Protein AF-M0CTK6-F1 (afdb_monomer)

Mean predicted aligned error: 14.73 Å

Sequence (135 aa):
MTGGPDPDPDATAEQHADAEQSPVAGEFDDPSEHIPQYILDGLDRQDVRSLEAIIQYSRERIEELQAEINEEELADDDEEVVDVDVEASPGWTRVVKKVPCGKDCGGCPHGPYVYMVKRTGDGLTWDYRGRADER

Secondary structure (DSSP, 8-state):
----PPPP--------------------S-GGGGS-HHHHHHHTT--HHHHHHHHHHHHHHHHHHHSPPPGGGT--TT-EEEEEEEEEETTEEEEEEE-PPPTT-SS-----EEEEEEEETTEEEEEEEEETT--

Foldseek 3Di:
DDDDDDPDPPPDDDPPPPPDPDPDDDDDVDVVVVDPPVVVVVLVPDDPVVVVVVVVVVVVVVCVQPDDDDPVQVDDPQKAWDDWAPVPDPQWIKTFIFDDDPPDDPDDPRARWIWIWGDDPPGIDTHTDGGPPPD

Structure (mmCIF, N/CA/C/O backbone):
data_AF-M0CTK6-F1
#
_entry.id   AF-M0CTK6-F1
#
loop_
_atom_site.group_PDB
_atom_site.id
_atom_site.type_symbol
_atom_site.label_atom_id
_atom_site.label_alt_id
_atom_site.label_comp_id
_atom_site.label_asym_id
_atom_site.label_entity_id
_atom_site.label_seq_id
_atom_site.pdbx_PDB_ins_code
_atom_site.Cartn_x
_atom_site.Cartn_y
_atom_site.Cartn_z
_atom_site.occupancy
_atom_site.B_iso_or_equiv
_atom_site.auth_seq_id
_atom_site.auth_comp_id
_atom_site.auth_asym_id
_atom_site.auth_atom_id
_atom_site.pdbx_PDB_model_num
ATOM 1 N N . MET A 1 1 ? 24.742 51.111 64.187 1.00 45.12 1 MET A N 1
ATOM 2 C CA . MET A 1 1 ? 24.956 51.280 62.737 1.00 45.12 1 MET A CA 1
ATOM 3 C C . MET A 1 1 ? 24.916 49.896 62.121 1.00 45.12 1 MET A C 1
ATOM 5 O O . MET A 1 1 ? 25.906 49.183 62.147 1.00 45.12 1 MET A O 1
ATOM 9 N N . THR A 1 2 ? 23.718 49.473 61.741 1.00 48.66 2 THR A N 1
ATOM 10 C CA . THR A 1 2 ? 23.403 48.183 61.123 1.00 48.66 2 THR A CA 1
ATOM 11 C C . THR A 1 2 ? 23.458 48.369 59.612 1.00 48.66 2 THR A C 1
ATOM 13 O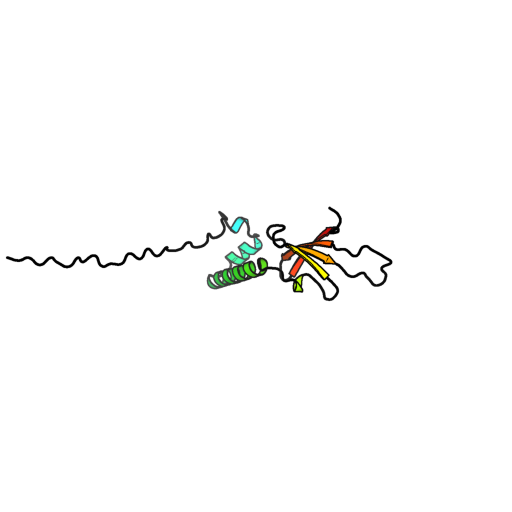 O . THR A 1 2 ? 22.761 49.234 59.089 1.00 48.66 2 THR A O 1
ATOM 16 N N . GLY A 1 3 ? 24.313 47.614 58.930 1.00 47.75 3 GLY A N 1
ATOM 17 C CA . GLY A 1 3 ? 24.500 47.733 57.488 1.00 47.75 3 GLY A CA 1
ATOM 18 C C . GLY A 1 3 ? 25.398 46.624 56.962 1.00 47.75 3 GLY A C 1
ATOM 19 O O . GLY A 1 3 ? 26.590 46.832 56.770 1.00 47.75 3 GLY A O 1
ATOM 20 N N . GLY A 1 4 ? 24.815 45.447 56.766 1.00 50.22 4 GLY A N 1
ATOM 21 C CA . GLY A 1 4 ? 25.292 44.456 55.809 1.00 50.22 4 GLY A CA 1
ATOM 22 C C . GLY A 1 4 ? 24.117 44.178 54.872 1.00 50.22 4 GLY A C 1
ATOM 23 O O . GLY A 1 4 ? 23.025 43.958 55.394 1.00 50.22 4 GLY A O 1
ATOM 24 N N . PRO A 1 5 ? 24.275 44.294 53.544 1.00 64.25 5 PRO A N 1
ATOM 25 C CA . PRO A 1 5 ? 23.183 44.032 52.615 1.00 64.25 5 PRO A CA 1
ATOM 26 C C . PRO A 1 5 ? 22.776 42.555 52.683 1.00 64.25 5 PRO A C 1
ATOM 28 O O . PRO A 1 5 ? 23.638 41.674 52.691 1.00 64.25 5 PRO A O 1
ATOM 31 N N . ASP A 1 6 ? 21.466 42.319 52.763 1.00 55.41 6 ASP A N 1
ATOM 32 C CA . ASP A 1 6 ? 20.858 40.996 52.643 1.00 55.41 6 ASP A CA 1
ATOM 33 C C . ASP A 1 6 ? 21.276 40.337 51.316 1.00 55.41 6 ASP A C 1
ATOM 35 O O . ASP A 1 6 ? 21.318 41.019 50.286 1.00 55.41 6 ASP A O 1
ATOM 39 N N . PRO A 1 7 ? 21.602 39.032 51.310 1.00 55.28 7 PRO A N 1
ATOM 40 C CA . PRO A 1 7 ? 21.817 38.306 50.071 1.00 55.28 7 PRO A CA 1
ATOM 41 C C . PRO A 1 7 ? 20.493 38.197 49.313 1.00 55.28 7 PRO A C 1
ATOM 43 O O . PRO A 1 7 ? 19.476 37.765 49.857 1.00 55.28 7 PRO A O 1
ATOM 46 N N . ASP A 1 8 ? 20.549 38.609 48.053 1.00 55.53 8 ASP A N 1
ATOM 47 C CA . ASP A 1 8 ? 19.466 38.556 47.081 1.00 55.53 8 ASP A CA 1
ATOM 48 C C . ASP A 1 8 ? 18.880 37.128 47.004 1.00 55.53 8 ASP A C 1
ATOM 50 O O . ASP A 1 8 ? 19.631 36.186 46.723 1.00 55.53 8 ASP A O 1
ATOM 54 N N . PRO A 1 9 ? 17.582 36.915 47.301 1.00 49.50 9 PRO A N 1
ATOM 55 C CA . PRO A 1 9 ? 16.965 35.592 47.246 1.00 49.50 9 PRO A CA 1
ATOM 56 C C . PRO A 1 9 ? 16.610 35.144 45.819 1.00 49.50 9 PRO A C 1
ATOM 58 O O . PRO A 1 9 ? 16.021 34.075 45.658 1.00 49.50 9 PRO A O 1
ATOM 61 N N . ASP A 1 10 ? 16.978 35.905 44.787 1.00 48.00 10 ASP A N 1
ATOM 62 C CA . ASP A 1 10 ? 16.644 35.607 43.391 1.00 48.00 10 ASP A CA 1
ATOM 63 C C . ASP A 1 10 ? 17.626 34.613 42.732 1.00 48.00 10 ASP A C 1
ATOM 65 O O . ASP A 1 10 ? 18.261 34.854 41.704 1.00 48.00 10 ASP A O 1
ATOM 69 N N . ALA A 1 11 ? 17.783 33.456 43.379 1.00 53.38 11 ALA A N 1
ATOM 70 C CA . ALA A 1 11 ? 18.448 32.275 42.840 1.00 53.38 11 ALA A CA 1
ATOM 71 C C . ALA A 1 11 ? 17.416 31.167 42.589 1.00 53.38 11 ALA A C 1
ATOM 73 O O . ALA A 1 11 ? 17.443 30.109 43.217 1.00 53.38 11 ALA A O 1
ATOM 74 N N . THR A 1 12 ? 16.512 31.407 41.644 1.00 45.50 12 THR A N 1
ATOM 75 C CA . THR A 1 12 ? 15.677 30.375 41.012 1.00 45.50 12 THR A CA 1
ATOM 76 C C . THR A 1 12 ? 15.620 30.688 39.521 1.00 45.50 12 THR A C 1
ATOM 78 O O . THR A 1 12 ? 14.945 31.607 39.095 1.00 45.50 12 THR A O 1
ATOM 81 N N . ALA A 1 13 ? 16.504 30.101 38.718 1.00 49.81 13 ALA A N 1
ATOM 82 C CA . ALA A 1 13 ? 16.177 28.890 37.967 1.00 49.81 13 ALA A CA 1
ATOM 83 C C . ALA A 1 13 ? 14.981 29.079 37.017 1.00 49.81 13 ALA A C 1
ATOM 85 O O . ALA A 1 13 ? 13.960 28.422 37.170 1.00 49.81 13 ALA A O 1
ATOM 86 N N . GLU A 1 14 ? 15.146 29.906 35.986 1.00 42.00 14 GLU A N 1
ATOM 87 C CA . GLU A 1 14 ? 14.292 29.850 34.797 1.00 42.00 14 GLU A CA 1
ATOM 88 C C . GLU A 1 14 ? 15.119 29.284 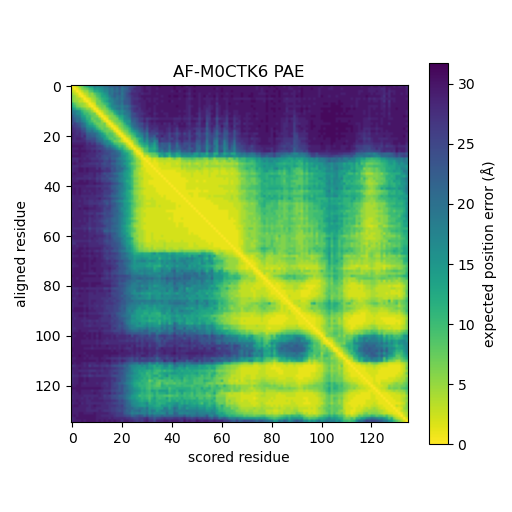33.644 1.00 42.00 14 GLU A C 1
ATOM 90 O O . GLU A 1 14 ? 15.647 29.971 32.771 1.00 42.00 14 GLU A O 1
ATOM 95 N N . GLN A 1 15 ? 15.295 27.964 33.705 1.00 47.22 15 GLN A N 1
ATOM 96 C CA . GLN A 1 15 ? 15.594 27.173 32.524 1.00 47.22 15 GLN A CA 1
ATOM 97 C C . GLN A 1 15 ? 14.375 27.316 31.614 1.00 47.22 15 GLN A C 1
ATOM 99 O O . GLN A 1 15 ? 13.340 26.701 31.863 1.00 47.22 15 GLN A O 1
ATOM 104 N N . HIS A 1 16 ? 14.489 28.143 30.577 1.00 41.69 16 HIS A N 1
ATOM 105 C CA . HIS A 1 16 ? 13.605 28.069 29.422 1.00 41.69 16 HIS A CA 1
ATOM 106 C C . HIS A 1 16 ? 13.885 26.734 28.726 1.00 41.69 16 HIS A C 1
ATOM 108 O O . HIS A 1 16 ? 14.665 26.645 27.781 1.00 41.69 16 HIS A O 1
ATOM 114 N N . ALA A 1 17 ? 13.308 25.666 29.275 1.00 44.06 17 ALA A N 1
ATOM 115 C CA . ALA A 1 17 ? 13.077 24.448 28.537 1.00 44.06 17 ALA A CA 1
ATOM 116 C C . ALA A 1 17 ? 12.061 24.816 27.456 1.00 44.06 17 ALA A C 1
ATOM 118 O O . ALA A 1 17 ? 10.908 25.122 27.758 1.00 44.06 17 ALA A O 1
ATOM 119 N N . ASP A 1 18 ? 12.541 24.856 26.216 1.00 44.00 18 ASP A N 1
ATOM 120 C CA . ASP A 1 18 ? 11.744 24.853 24.996 1.00 44.00 18 ASP A CA 1
ATOM 121 C C . ASP A 1 18 ? 10.887 23.576 25.035 1.00 44.00 18 ASP A C 1
ATOM 123 O O . ASP A 1 18 ? 11.293 22.489 24.618 1.00 44.00 18 ASP A O 1
ATOM 127 N N . ALA A 1 19 ? 9.752 23.682 25.722 1.00 45.97 19 ALA A N 1
ATOM 128 C CA . ALA A 1 19 ? 8.795 22.615 25.883 1.00 45.97 19 ALA A CA 1
ATOM 129 C C . ALA A 1 19 ? 8.077 22.434 24.547 1.00 45.97 19 ALA A C 1
ATOM 131 O O . ALA A 1 19 ? 7.292 23.275 24.118 1.00 45.97 19 ALA A O 1
ATOM 132 N N . GLU A 1 20 ? 8.376 21.295 23.934 1.00 45.72 20 GLU A N 1
ATOM 133 C CA . GLU A 1 20 ? 7.456 20.534 23.100 1.00 45.72 20 GLU A CA 1
ATOM 134 C C . GLU A 1 20 ? 6.979 21.241 21.828 1.00 45.72 20 GLU A C 1
ATOM 136 O O . GLU A 1 20 ? 5.813 21.597 21.668 1.00 45.72 20 GLU A O 1
ATOM 141 N N . GLN A 1 21 ? 7.847 21.264 20.816 1.00 46.06 21 GLN A N 1
ATOM 142 C CA . GLN A 1 21 ? 7.359 21.074 19.449 1.00 46.06 21 GLN A CA 1
ATOM 143 C C . GLN A 1 21 ? 6.950 19.603 19.297 1.00 46.06 21 GLN A C 1
ATOM 145 O O . GLN A 1 21 ? 7.678 18.778 18.750 1.00 46.06 21 GLN A O 1
ATOM 150 N N . SER A 1 22 ? 5.791 19.271 19.869 1.00 51.16 22 SER A N 1
ATOM 151 C CA . SER A 1 22 ? 5.100 18.014 19.600 1.00 51.16 22 SER A CA 1
ATOM 152 C C . SER A 1 22 ? 4.695 18.021 18.121 1.00 51.16 22 SER A C 1
ATOM 154 O O . SER A 1 22 ? 4.094 19.005 17.676 1.00 51.16 22 SER A O 1
ATOM 156 N N . PRO A 1 23 ? 5.060 17.008 17.318 1.00 44.53 23 PRO A N 1
ATOM 157 C CA . PRO A 1 23 ? 4.758 17.027 15.897 1.00 44.53 23 PRO A CA 1
ATOM 158 C C . PRO A 1 23 ? 3.239 16.974 15.698 1.00 44.53 23 PRO A C 1
ATOM 160 O O . PRO A 1 23 ? 2.556 16.112 16.250 1.00 44.53 23 PRO A O 1
ATOM 163 N N . VAL A 1 24 ? 2.737 17.935 14.918 1.00 48.38 24 VAL A N 1
ATOM 164 C CA . VAL A 1 24 ? 1.348 18.059 14.458 1.00 48.38 24 VAL A CA 1
ATOM 165 C C . VAL A 1 24 ? 0.830 16.691 14.012 1.00 48.38 24 VAL A C 1
ATOM 167 O O . VAL A 1 24 ? 1.297 16.125 13.023 1.00 48.38 24 VAL A O 1
ATOM 170 N N . ALA A 1 25 ? -0.134 16.152 14.760 1.00 54.59 25 ALA A N 1
ATOM 171 C CA . ALA A 1 25 ? -0.978 15.072 14.278 1.00 54.59 25 ALA A CA 1
ATOM 172 C C . ALA A 1 25 ? -1.677 15.575 13.009 1.00 54.59 25 ALA A C 1
ATOM 174 O O . ALA A 1 25 ? -2.289 16.641 13.038 1.00 54.59 25 ALA A O 1
ATOM 175 N N . GLY A 1 26 ? -1.517 14.841 11.905 1.00 50.31 26 GLY A N 1
ATOM 176 C CA . GLY A 1 26 ? -2.020 15.217 10.586 1.00 50.31 26 GLY A CA 1
ATOM 177 C C . GLY A 1 26 ? -3.460 15.728 10.631 1.00 50.31 26 GLY A C 1
ATOM 178 O O . GLY A 1 26 ? -4.343 15.084 11.194 1.00 50.31 26 GLY A O 1
ATOM 179 N N . GLU A 1 27 ? -3.649 16.909 10.055 1.00 53.22 27 GLU A N 1
ATOM 180 C CA . GLU A 1 27 ? -4.896 17.665 9.998 1.00 53.22 27 GLU A CA 1
ATOM 181 C C . GLU A 1 27 ? -5.954 16.915 9.172 1.00 53.22 27 GLU A C 1
ATOM 183 O O . GLU A 1 27 ? -6.034 17.056 7.954 1.00 53.22 27 GLU A O 1
ATOM 188 N N . PHE A 1 28 ? -6.780 16.117 9.842 1.00 54.06 28 PHE A N 1
ATOM 189 C CA . PHE A 1 28 ? -8.120 15.780 9.374 1.00 54.06 28 PHE A CA 1
ATOM 190 C C . PHE A 1 28 ? -9.101 16.343 10.404 1.00 54.06 28 PHE A C 1
ATOM 192 O O . PHE A 1 28 ? -9.019 15.975 11.577 1.00 54.06 28 PHE A O 1
ATOM 199 N N . ASP A 1 29 ? -9.997 17.246 9.988 1.00 73.62 29 ASP A N 1
ATOM 200 C CA . ASP A 1 29 ? -11.012 17.838 10.877 1.00 73.62 29 ASP A CA 1
ATOM 201 C C . ASP A 1 29 ? -11.917 16.753 11.501 1.00 73.62 29 ASP A C 1
ATOM 203 O O . ASP A 1 29 ? -12.311 16.870 12.663 1.00 73.62 29 ASP A O 1
ATOM 207 N N . ASP A 1 30 ? -12.176 15.665 10.761 1.00 85.75 30 ASP A N 1
ATOM 208 C CA . ASP A 1 30 ? -12.804 14.434 11.247 1.00 85.75 30 ASP A CA 1
ATOM 209 C C . ASP A 1 30 ? -12.145 13.192 10.599 1.00 85.75 30 ASP A C 1
ATOM 211 O O . ASP A 1 30 ? -12.319 12.938 9.403 1.00 85.75 30 ASP A O 1
ATOM 215 N N . PRO A 1 31 ? -11.390 12.370 11.354 1.00 84.81 31 PRO A N 1
ATOM 216 C CA . PRO A 1 31 ? -10.736 11.184 10.802 1.00 84.81 31 PRO A CA 1
ATOM 217 C C . PRO A 1 31 ? -11.727 10.126 10.291 1.00 84.81 31 PRO A C 1
ATOM 219 O O . PRO A 1 31 ? -11.353 9.292 9.462 1.00 84.81 31 PRO A O 1
ATOM 222 N N . SER A 1 32 ? -12.981 10.137 10.757 1.00 88.38 32 SER A N 1
ATOM 223 C CA . SER A 1 32 ? -13.982 9.147 10.356 1.00 88.38 32 SER A CA 1
ATOM 224 C C . SER A 1 32 ? -14.393 9.276 8.886 1.00 88.38 32 SER A C 1
ATOM 226 O O . SER A 1 32 ? -14.674 8.263 8.247 1.00 88.38 32 SER A O 1
ATOM 228 N N . GLU A 1 33 ? -14.315 10.474 8.298 1.00 92.12 33 GLU A N 1
ATOM 229 C CA . GLU A 1 33 ? -14.637 10.709 6.881 1.00 92.12 33 GLU A CA 1
ATOM 230 C C . GLU A 1 33 ? -13.677 9.988 5.919 1.00 92.12 33 GLU A C 1
ATOM 232 O O . GLU A 1 33 ? -14.019 9.712 4.766 1.00 92.12 33 GLU A O 1
ATOM 237 N N . HIS A 1 34 ? -12.480 9.642 6.396 1.00 89.06 34 HIS A N 1
ATOM 238 C CA . HIS A 1 34 ? -11.432 8.990 5.611 1.00 89.06 34 HIS A CA 1
ATOM 239 C C . HIS A 1 34 ? -11.306 7.488 5.885 1.00 89.06 34 HIS A C 1
ATOM 241 O O . HIS A 1 34 ? -10.518 6.805 5.225 1.00 89.06 34 HIS A O 1
ATOM 247 N N . ILE A 1 35 ? -12.082 6.953 6.830 1.00 92.31 35 ILE A N 1
ATOM 248 C CA . ILE A 1 35 ? -12.055 5.539 7.196 1.00 92.31 35 ILE A CA 1
ATOM 249 C C . ILE A 1 35 ? -13.307 4.854 6.625 1.00 92.31 35 ILE A C 1
ATOM 251 O O . ILE A 1 35 ? -14.428 5.269 6.912 1.00 92.31 35 ILE A O 1
ATOM 255 N N . PRO A 1 36 ? -13.168 3.770 5.835 1.00 95.38 36 PRO A N 1
ATOM 256 C CA . PRO A 1 36 ? -14.321 3.024 5.344 1.00 95.38 36 PRO A CA 1
ATOM 257 C C . PRO A 1 36 ? -15.240 2.553 6.479 1.00 95.38 36 PRO A C 1
ATOM 259 O O . PRO A 1 36 ? -14.764 2.026 7.484 1.00 95.38 36 PRO A O 1
ATOM 262 N N . GLN A 1 37 ? -16.559 2.643 6.277 1.00 94.31 37 GLN A N 1
ATOM 263 C CA . GLN A 1 37 ? -17.550 2.360 7.328 1.00 94.31 37 GLN A CA 1
ATOM 264 C C . GLN A 1 37 ? -17.357 1.000 8.019 1.00 94.31 37 GLN A C 1
ATOM 266 O O . GLN A 1 37 ? -17.486 0.897 9.231 1.00 94.31 37 GLN A O 1
ATOM 271 N N . TYR A 1 38 ? -17.000 -0.051 7.274 1.00 96.62 38 TYR A N 1
ATOM 272 C CA . TYR A 1 38 ? -16.805 -1.385 7.852 1.00 96.62 38 TYR A CA 1
ATOM 273 C C . TYR A 1 38 ? -15.616 -1.463 8.831 1.00 96.62 38 TYR A C 1
ATOM 275 O O . TYR A 1 38 ? -15.596 -2.342 9.691 1.00 96.62 38 TYR A O 1
ATOM 283 N N . ILE A 1 39 ? -14.637 -0.560 8.708 1.00 96.88 39 ILE A N 1
ATOM 284 C CA . ILE A 1 39 ? -13.527 -0.418 9.654 1.00 96.88 39 ILE A CA 1
ATOM 285 C C . ILE A 1 39 ? -13.993 0.360 10.885 1.00 96.88 39 ILE A C 1
ATOM 287 O O . ILE A 1 39 ? -13.737 -0.102 11.994 1.00 96.88 39 ILE A O 1
ATOM 291 N N . LEU A 1 40 ? -14.725 1.469 10.708 1.00 96.81 40 LEU A N 1
ATOM 292 C CA . LEU A 1 40 ? -15.316 2.233 11.821 1.00 96.81 40 LEU A CA 1
ATOM 293 C C . LEU A 1 40 ? -16.184 1.340 12.708 1.00 96.81 40 LEU A C 1
ATOM 295 O O . LEU A 1 40 ? -15.948 1.242 13.908 1.00 96.81 40 LEU A O 1
ATOM 299 N N . ASP A 1 41 ? -17.088 0.573 12.096 1.00 97.19 41 ASP A N 1
ATOM 300 C CA . ASP A 1 41 ? -17.927 -0.395 12.801 1.00 97.19 41 ASP A CA 1
ATOM 301 C C . ASP A 1 41 ? -17.089 -1.417 13.597 1.00 97.19 41 ASP A C 1
ATOM 303 O O . ASP A 1 41 ? -17.527 -1.951 14.619 1.00 97.19 41 ASP A O 1
ATOM 307 N N . GLY A 1 42 ? -15.905 -1.772 13.094 1.00 97.56 42 GLY A N 1
ATOM 308 C CA . GLY A 1 42 ? -14.954 -2.644 13.776 1.00 97.56 42 GLY A CA 1
ATOM 309 C C . GLY A 1 42 ? -14.325 -1.968 14.991 1.00 97.56 42 GLY A C 1
ATOM 310 O O . GLY A 1 42 ? -14.308 -2.574 16.063 1.00 97.56 42 GLY A O 1
ATOM 311 N N . LEU A 1 43 ? -13.856 -0.727 14.831 1.00 97.38 43 LEU A N 1
ATOM 312 C CA . LEU A 1 43 ? -13.230 0.089 15.876 1.00 97.38 43 LEU A CA 1
ATOM 313 C C . LEU A 1 43 ? -14.203 0.401 17.020 1.00 97.38 43 LEU A C 1
ATOM 315 O O . LEU A 1 43 ? -13.847 0.212 18.181 1.00 97.38 43 LEU A O 1
ATOM 319 N N . ASP A 1 44 ? -15.452 0.751 16.707 1.00 97.06 44 ASP A N 1
ATOM 320 C CA . ASP A 1 44 ? -16.492 1.092 17.691 1.00 97.06 44 ASP A CA 1
ATOM 321 C C . ASP A 1 44 ? -16.855 -0.069 18.632 1.00 97.06 44 ASP A C 1
ATOM 323 O O . ASP A 1 44 ? -17.451 0.128 19.692 1.00 97.06 44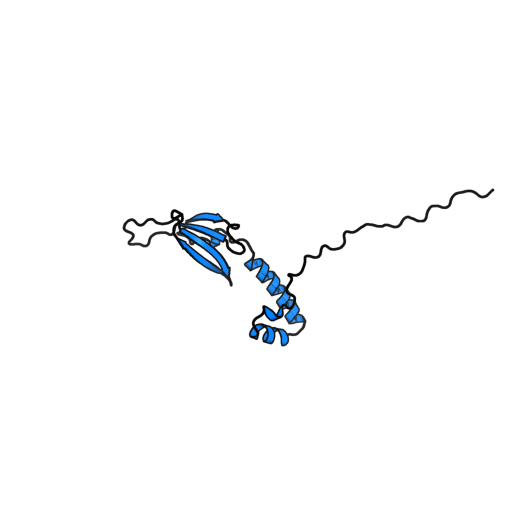 ASP A O 1
ATOM 327 N N . ARG A 1 45 ? -16.509 -1.306 18.254 1.00 97.88 45 ARG A N 1
ATOM 328 C CA . ARG A 1 45 ? -16.749 -2.515 19.058 1.00 97.88 45 ARG A CA 1
ATOM 329 C C . ARG A 1 45 ? -15.569 -2.901 19.951 1.00 97.88 45 ARG A C 1
ATOM 331 O O . ARG A 1 45 ? -15.680 -3.892 20.673 1.00 97.88 45 ARG A O 1
ATOM 338 N N . GLN A 1 46 ? -14.453 -2.181 19.882 1.00 98.12 46 GLN A N 1
ATOM 339 C CA . GLN A 1 46 ? -13.239 -2.509 20.625 1.00 98.12 46 GLN A CA 1
ATOM 340 C C . GLN A 1 46 ? -13.217 -1.873 22.016 1.00 98.12 46 GLN A C 1
ATOM 342 O O . GLN A 1 46 ? -13.854 -0.853 22.275 1.00 98.12 46 GLN A O 1
ATOM 347 N N . ASP A 1 47 ? -12.449 -2.477 22.922 1.00 98.25 47 ASP A N 1
ATOM 348 C CA . ASP A 1 47 ? -12.113 -1.856 24.201 1.00 98.25 47 ASP A CA 1
ATOM 349 C C . ASP A 1 47 ? -10.879 -0.944 24.087 1.00 98.25 47 ASP A C 1
ATOM 351 O O . ASP A 1 47 ? -10.158 -0.951 23.087 1.00 98.25 47 ASP A O 1
ATOM 355 N N . VAL A 1 48 ? -10.619 -0.160 25.139 1.00 98.12 48 VAL A N 1
ATOM 356 C CA . VAL A 1 48 ? -9.499 0.799 25.178 1.00 98.12 48 VAL A CA 1
ATOM 357 C C . VAL A 1 48 ? -8.154 0.126 24.890 1.00 98.12 48 VAL A C 1
ATOM 359 O O . VAL A 1 48 ? -7.372 0.652 24.107 1.00 98.12 48 VAL A O 1
ATOM 362 N N . ARG A 1 49 ? -7.894 -1.054 25.467 1.00 98.19 49 ARG A N 1
ATOM 363 C CA . ARG A 1 49 ? -6.617 -1.766 25.281 1.00 98.19 49 ARG A CA 1
ATOM 364 C C . ARG A 1 49 ? -6.415 -2.192 23.832 1.00 98.19 49 ARG A C 1
ATOM 366 O O . ARG A 1 49 ? -5.311 -2.112 23.302 1.00 98.19 49 ARG A O 1
ATOM 373 N N . SER A 1 50 ? -7.483 -2.657 23.197 1.00 98.12 50 SER A N 1
ATOM 374 C CA . SER A 1 50 ? -7.466 -3.070 21.798 1.00 98.12 50 SER A CA 1
ATOM 375 C C . SER A 1 50 ? -7.256 -1.866 20.880 1.00 98.12 50 SER A C 1
ATOM 377 O O . SER A 1 50 ? -6.465 -1.949 19.945 1.00 98.12 50 SER A O 1
ATOM 379 N N . LEU A 1 51 ? -7.886 -0.725 21.178 1.00 98.38 51 LEU A N 1
ATOM 380 C CA . LEU A 1 51 ? -7.666 0.524 20.444 1.00 98.38 51 LEU A CA 1
ATOM 381 C C . LEU A 1 51 ? -6.223 1.035 20.587 1.00 98.38 51 LEU A C 1
ATOM 383 O O . LEU A 1 51 ? -5.621 1.419 19.589 1.00 98.38 51 LEU A O 1
ATOM 387 N N . GLU A 1 52 ? -5.630 0.977 21.783 1.00 98.06 52 GLU A N 1
ATOM 388 C CA . GLU A 1 52 ? -4.211 1.308 21.997 1.00 98.06 52 GLU A CA 1
ATOM 389 C C . GLU A 1 52 ? -3.280 0.406 21.169 1.00 98.06 52 GLU A C 1
ATOM 391 O O . GLU A 1 52 ? -2.351 0.895 20.523 1.00 98.06 52 GLU A O 1
ATOM 396 N N . ALA A 1 53 ? -3.556 -0.901 21.122 1.00 98.00 53 ALA A N 1
ATOM 397 C CA . ALA A 1 53 ? -2.801 -1.838 20.292 1.00 98.00 53 ALA A CA 1
ATOM 398 C C . ALA A 1 53 ? -2.960 -1.551 18.787 1.00 98.00 53 ALA A C 1
ATOM 400 O O . ALA A 1 53 ? -1.987 -1.626 18.040 1.00 98.00 53 ALA A O 1
ATOM 401 N N . ILE A 1 54 ? -4.162 -1.173 18.340 1.00 97.69 54 ILE A N 1
ATOM 402 C CA . ILE A 1 54 ? -4.425 -0.774 16.951 1.00 97.69 54 ILE A CA 1
ATOM 403 C C . ILE A 1 54 ? -3.660 0.503 16.596 1.00 97.69 54 ILE A 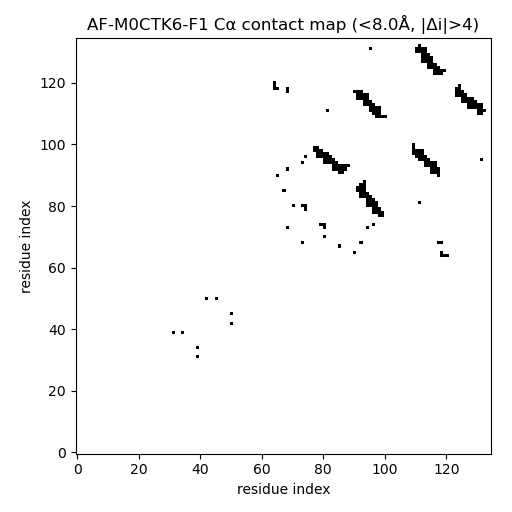C 1
ATOM 405 O O . ILE A 1 54 ? -3.118 0.587 15.496 1.00 97.69 54 ILE A O 1
ATOM 409 N N . ILE A 1 55 ? -3.576 1.479 17.505 1.00 96.75 55 ILE A N 1
ATOM 410 C CA . ILE A 1 55 ? -2.773 2.694 17.302 1.00 96.75 55 ILE A CA 1
ATOM 411 C C . ILE A 1 55 ? -1.302 2.326 17.108 1.00 96.75 55 ILE A C 1
ATOM 413 O O . ILE A 1 55 ? -0.679 2.808 16.163 1.00 96.75 55 ILE A O 1
ATOM 417 N N . GLN A 1 56 ? -0.758 1.464 17.971 1.00 97.50 56 GLN A N 1
ATOM 418 C CA . GLN A 1 56 ? 0.631 1.019 17.866 1.00 97.50 56 GLN A CA 1
ATOM 419 C C . GLN A 1 56 ? 0.890 0.306 16.534 1.00 97.50 56 GLN A C 1
ATOM 421 O O . GLN A 1 56 ? 1.779 0.712 15.791 1.00 97.50 56 GLN A O 1
ATOM 426 N N . TYR A 1 57 ? 0.055 -0.675 16.188 1.00 96.44 57 TYR A N 1
ATOM 427 C CA . TYR A 1 57 ? 0.161 -1.392 14.918 1.00 96.44 57 TYR A CA 1
ATOM 428 C C . TYR A 1 57 ? 0.042 -0.450 13.715 1.00 96.44 57 TYR A C 1
ATOM 430 O O . TYR A 1 57 ? 0.799 -0.561 12.759 1.00 96.44 57 TYR A O 1
ATOM 438 N N . SER A 1 58 ? -0.882 0.514 13.755 1.00 94.94 58 SER A N 1
ATOM 439 C CA . SER A 1 58 ? -1.068 1.475 12.662 1.00 94.94 58 SER A CA 1
ATOM 440 C C . SER A 1 58 ? 0.164 2.359 12.466 1.00 94.94 58 SER A C 1
ATOM 442 O O . SER A 1 58 ? 0.504 2.666 11.329 1.00 94.94 58 SER A O 1
ATOM 444 N N . ARG A 1 59 ? 0.852 2.746 13.547 1.00 93.19 59 ARG A N 1
ATOM 445 C CA . ARG A 1 59 ? 2.107 3.512 13.476 1.00 93.19 59 ARG A CA 1
ATOM 446 C C . ARG A 1 59 ? 3.237 2.691 12.869 1.00 93.19 59 ARG A C 1
ATOM 448 O O . ARG A 1 59 ? 3.833 3.145 11.901 1.00 93.19 59 ARG A O 1
ATOM 455 N N . GLU A 1 60 ? 3.455 1.474 13.364 1.00 92.50 60 GLU A N 1
ATOM 456 C CA . GLU A 1 60 ? 4.430 0.533 12.787 1.00 92.50 60 GLU A CA 1
ATOM 457 C C . GLU A 1 60 ? 4.146 0.312 11.300 1.00 92.50 60 GLU A C 1
ATOM 459 O O . GLU A 1 60 ? 5.035 0.370 10.455 1.00 92.50 60 GLU A O 1
ATOM 464 N N . ARG A 1 61 ? 2.866 0.167 10.955 1.00 89.62 61 ARG A N 1
ATOM 465 C CA . ARG A 1 61 ? 2.446 -0.044 9.580 1.00 89.62 61 ARG A CA 1
ATOM 466 C C . ARG A 1 61 ? 2.689 1.164 8.677 1.00 89.62 61 ARG A C 1
ATOM 468 O O . ARG A 1 61 ? 3.021 0.993 7.506 1.00 89.62 61 ARG A O 1
ATOM 475 N N . ILE A 1 62 ? 2.497 2.377 9.192 1.00 85.50 62 ILE A N 1
ATOM 476 C CA . ILE A 1 62 ? 2.822 3.616 8.477 1.00 85.50 62 ILE A CA 1
ATOM 477 C C . ILE A 1 62 ? 4.328 3.687 8.226 1.00 85.50 62 ILE A C 1
ATOM 479 O O . ILE A 1 62 ? 4.722 3.952 7.093 1.00 85.50 62 ILE A O 1
ATOM 483 N N . GLU A 1 63 ? 5.147 3.403 9.240 1.00 86.75 63 GLU A N 1
ATOM 484 C CA . GLU A 1 63 ? 6.607 3.382 9.114 1.00 86.75 63 GLU A CA 1
ATOM 485 C C . GLU A 1 63 ? 7.059 2.376 8.047 1.00 86.75 63 GLU A C 1
ATOM 487 O O . GLU A 1 63 ? 7.821 2.737 7.156 1.00 86.75 63 GLU A O 1
ATOM 492 N N . GLU A 1 64 ? 6.525 1.152 8.053 1.00 83.75 64 GLU A N 1
ATOM 493 C CA . GLU A 1 64 ? 6.814 0.140 7.027 1.00 83.75 64 GLU A CA 1
ATOM 494 C C . GLU A 1 64 ? 6.430 0.592 5.612 1.00 83.75 64 GLU A C 1
ATOM 496 O O . GLU A 1 64 ? 7.169 0.361 4.656 1.00 83.75 64 GLU A O 1
ATOM 501 N N . LEU A 1 65 ? 5.257 1.215 5.458 1.00 77.88 65 LEU A N 1
ATOM 502 C CA . LEU A 1 65 ? 4.767 1.688 4.161 1.00 77.88 65 LEU A CA 1
ATOM 503 C C . LEU A 1 65 ? 5.540 2.908 3.644 1.00 77.88 65 LEU A C 1
ATOM 505 O O . LEU A 1 65 ? 5.578 3.119 2.432 1.00 77.88 65 LEU A O 1
ATOM 509 N N . GLN A 1 66 ? 6.122 3.703 4.543 1.00 79.25 66 GLN A N 1
ATOM 510 C CA . GLN A 1 66 ? 6.942 4.874 4.225 1.00 79.25 66 GLN A CA 1
ATOM 511 C C . GLN A 1 66 ? 8.437 4.559 4.118 1.00 79.25 66 GLN A C 1
ATOM 513 O O . GLN A 1 66 ? 9.181 5.391 3.601 1.00 79.25 66 GLN A O 1
ATOM 518 N N . ALA A 1 67 ? 8.880 3.394 4.596 1.00 81.06 67 ALA A N 1
ATOM 519 C CA . ALA A 1 67 ? 10.270 2.976 4.514 1.00 81.06 67 ALA A CA 1
ATOM 520 C C . ALA A 1 67 ? 10.760 2.951 3.059 1.00 81.06 67 ALA A C 1
ATOM 522 O O . ALA A 1 67 ? 10.030 2.563 2.139 1.00 81.06 67 ALA A O 1
ATOM 523 N N . GLU A 1 68 ? 12.017 3.354 2.865 1.00 77.88 68 GLU A N 1
ATOM 524 C CA . GLU A 1 68 ? 12.678 3.312 1.563 1.00 77.88 68 GLU A CA 1
ATOM 525 C C . GLU A 1 68 ? 12.649 1.885 0.994 1.00 77.88 68 GLU A C 1
ATOM 527 O O . GLU A 1 68 ? 12.833 0.899 1.712 1.00 77.88 68 GLU A O 1
ATOM 532 N N . ILE A 1 69 ? 12.378 1.772 -0.309 1.00 82.44 69 ILE A N 1
ATOM 533 C CA . ILE A 1 69 ? 12.388 0.484 -1.002 1.00 82.44 69 ILE A CA 1
ATOM 534 C C . ILE A 1 69 ? 13.842 0.150 -1.329 1.00 82.44 69 ILE A C 1
ATOM 536 O O . ILE A 1 69 ? 14.491 0.883 -2.076 1.00 82.44 69 ILE A O 1
ATOM 540 N N . ASN A 1 70 ? 14.347 -0.952 -0.777 1.00 80.69 70 ASN A N 1
ATOM 541 C CA . ASN A 1 70 ? 15.726 -1.370 -1.005 1.00 80.69 70 ASN A CA 1
ATOM 542 C C . ASN A 1 70 ? 15.889 -1.992 -2.396 1.00 80.69 70 ASN A C 1
ATOM 544 O O . ASN A 1 70 ? 14.962 -2.599 -2.928 1.00 80.69 70 ASN A O 1
ATOM 548 N N . GLU A 1 71 ? 17.092 -1.900 -2.967 1.00 73.62 71 GLU A N 1
ATOM 549 C CA . GLU A 1 71 ? 17.405 -2.426 -4.305 1.00 73.62 71 GLU A CA 1
ATOM 550 C C . GLU A 1 71 ? 17.139 -3.937 -4.437 1.00 73.62 71 GLU A C 1
ATOM 552 O O . GLU A 1 71 ? 16.663 -4.385 -5.477 1.00 73.62 71 GLU A O 1
ATOM 557 N N . GLU A 1 72 ? 17.338 -4.705 -3.360 1.00 81.31 72 GLU A N 1
ATOM 558 C CA . GLU A 1 72 ? 17.035 -6.145 -3.290 1.00 81.31 72 GLU A CA 1
ATOM 559 C C . GLU A 1 72 ? 15.541 -6.463 -3.482 1.00 81.31 72 GLU A C 1
ATOM 561 O O . GLU A 1 72 ? 15.188 -7.569 -3.874 1.00 81.31 72 GLU A O 1
ATOM 566 N N . GLU A 1 73 ? 14.649 -5.504 -3.220 1.00 84.56 73 GLU A N 1
ATOM 567 C CA . GLU A 1 73 ? 13.208 -5.653 -3.453 1.00 84.56 73 GLU A CA 1
ATOM 568 C C . GLU A 1 73 ? 12.791 -5.183 -4.859 1.00 84.56 73 GLU A C 1
ATOM 570 O O . GLU A 1 73 ? 11.642 -5.375 -5.263 1.00 84.56 73 GLU A O 1
ATOM 575 N N . LEU A 1 74 ? 13.696 -4.536 -5.605 1.00 86.62 74 LEU A N 1
ATOM 576 C CA . LEU A 1 74 ? 13.416 -3.912 -6.902 1.00 86.62 74 LEU A CA 1
ATOM 577 C C . LEU A 1 74 ? 13.782 -4.784 -8.113 1.00 86.62 74 LEU A C 1
ATOM 579 O O . LEU A 1 74 ? 13.370 -4.464 -9.236 1.00 86.62 74 LEU A O 1
ATOM 583 N N . ALA A 1 75 ? 14.526 -5.868 -7.908 1.00 83.25 75 ALA A N 1
ATOM 584 C CA . ALA A 1 75 ? 14.920 -6.798 -8.958 1.00 83.25 75 ALA A CA 1
ATOM 585 C C . ALA A 1 75 ? 14.862 -8.251 -8.479 1.00 83.25 75 ALA A C 1
ATOM 587 O O . AL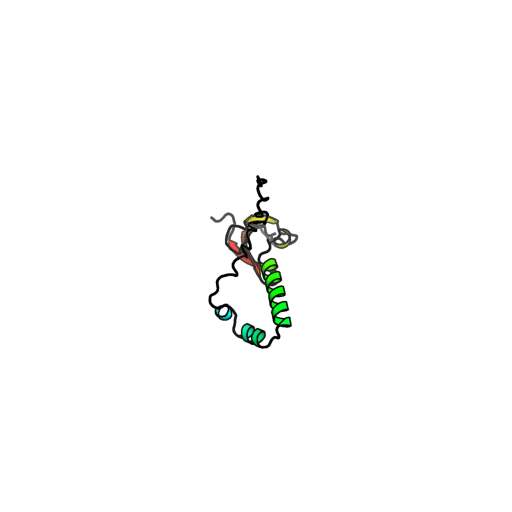A A 1 75 ? 15.294 -8.568 -7.374 1.00 83.25 75 ALA A O 1
ATOM 588 N N . ASP A 1 76 ? 14.362 -9.129 -9.348 1.00 80.19 76 ASP A N 1
ATOM 589 C CA . ASP A 1 76 ? 14.541 -10.578 -9.212 1.00 80.19 76 ASP A CA 1
ATOM 590 C C . ASP A 1 76 ? 15.972 -10.992 -9.626 1.00 80.19 76 ASP A C 1
ATOM 592 O O . ASP A 1 76 ? 16.685 -10.214 -10.259 1.00 80.19 76 ASP A O 1
ATOM 596 N N . ASP A 1 77 ? 16.388 -12.235 -9.336 1.00 76.75 77 ASP A N 1
ATOM 597 C CA . ASP A 1 77 ? 17.761 -12.744 -9.561 1.00 76.75 77 ASP A CA 1
ATOM 598 C C . ASP A 1 77 ? 18.326 -12.518 -10.985 1.00 76.75 77 ASP A C 1
ATOM 600 O O . ASP A 1 77 ? 19.542 -12.439 -11.168 1.00 76.75 77 ASP A O 1
ATOM 604 N N . ASP A 1 78 ? 17.459 -12.429 -11.999 1.00 76.75 78 ASP A N 1
ATOM 605 C CA . ASP A 1 78 ? 17.841 -12.250 -13.405 1.00 76.75 78 ASP A CA 1
ATOM 606 C C . ASP A 1 78 ? 17.600 -10.814 -13.936 1.00 76.75 78 ASP A C 1
ATOM 608 O O . ASP A 1 78 ? 17.808 -10.550 -15.125 1.00 76.75 78 ASP A O 1
ATOM 612 N N . GLU A 1 79 ? 17.146 -9.879 -13.095 1.00 83.69 79 GLU A N 1
ATOM 613 C CA . GLU A 1 79 ? 16.887 -8.477 -13.447 1.00 83.69 79 GLU A CA 1
ATOM 614 C C . GLU A 1 79 ? 18.023 -7.544 -12.988 1.00 83.69 79 GLU A C 1
ATOM 616 O O . GLU A 1 79 ? 18.712 -7.790 -12.005 1.00 83.69 79 GLU A O 1
ATOM 621 N N . GLU A 1 80 ? 18.220 -6.432 -13.703 1.00 86.31 80 GLU A N 1
ATOM 622 C CA . GLU A 1 80 ? 19.232 -5.421 -13.355 1.00 86.31 80 GLU A CA 1
ATOM 623 C C . GLU A 1 80 ? 18.554 -4.066 -13.139 1.00 86.31 80 GLU A C 1
ATOM 625 O O . GLU A 1 80 ? 17.988 -3.498 -14.082 1.00 86.31 80 GLU A O 1
ATOM 630 N N . VAL A 1 81 ? 18.638 -3.523 -11.922 1.00 88.56 81 VAL A N 1
ATOM 631 C CA . VAL A 1 81 ? 18.262 -2.131 -11.640 1.00 88.56 81 VAL A CA 1
ATOM 632 C C . VAL A 1 81 ? 19.332 -1.203 -12.220 1.00 88.56 81 VAL A C 1
ATOM 634 O O . VAL A 1 81 ? 20.521 -1.358 -11.972 1.00 88.56 81 VAL A O 1
ATOM 637 N N . VAL A 1 82 ? 18.908 -0.251 -13.047 1.00 89.12 82 VAL A N 1
ATOM 638 C CA . VAL A 1 82 ? 19.782 0.703 -13.749 1.00 89.12 82 VAL A CA 1
ATOM 639 C C . VAL A 1 82 ? 19.778 2.070 -13.072 1.00 89.12 82 VAL A C 1
ATOM 641 O O . VAL A 1 82 ? 20.801 2.748 -13.063 1.00 89.12 82 VAL A O 1
ATOM 644 N N . ASP A 1 83 ? 18.622 2.502 -12.566 1.00 89.81 83 ASP A N 1
ATOM 645 C CA . ASP A 1 83 ? 18.433 3.819 -11.953 1.00 89.81 83 ASP A CA 1
ATOM 646 C C . ASP A 1 83 ? 17.234 3.785 -10.994 1.00 89.81 83 ASP A C 1
ATOM 648 O O . ASP A 1 83 ? 16.209 3.167 -11.297 1.00 89.81 83 ASP A O 1
ATOM 652 N N . VAL A 1 84 ? 17.368 4.449 -9.846 1.00 90.88 84 VAL A N 1
ATOM 653 C CA . VAL A 1 84 ? 16.326 4.575 -8.819 1.00 90.88 84 VAL A CA 1
ATOM 654 C C . VAL A 1 84 ? 16.248 6.035 -8.399 1.00 90.88 84 VAL A C 1
ATOM 656 O O . VAL A 1 84 ? 17.239 6.617 -7.968 1.00 90.88 84 VAL A O 1
ATOM 659 N N . ASP A 1 85 ? 15.059 6.614 -8.503 1.00 89.06 85 ASP A N 1
ATOM 660 C CA . ASP A 1 85 ? 14.771 7.981 -8.086 1.00 89.06 85 ASP A CA 1
ATOM 661 C C . ASP A 1 85 ? 13.570 7.973 -7.131 1.00 89.06 85 ASP A C 1
ATOM 663 O O . ASP A 1 85 ? 12.419 7.775 -7.535 1.00 89.06 85 ASP A O 1
ATOM 667 N N . VAL A 1 86 ? 13.860 8.149 -5.841 1.00 84.50 86 VAL A N 1
ATOM 668 C CA . VAL A 1 86 ? 12.872 8.164 -4.750 1.00 84.50 86 VAL A CA 1
ATOM 669 C C . VAL A 1 86 ? 12.143 9.506 -4.619 1.00 84.50 86 VAL A C 1
ATOM 671 O O . VAL A 1 86 ? 11.116 9.572 -3.949 1.00 84.50 86 VAL A O 1
ATOM 674 N N . GLU A 1 87 ? 12.632 10.564 -5.273 1.00 83.00 87 GLU A N 1
ATOM 675 C CA . GLU A 1 87 ? 12.052 11.913 -5.216 1.00 83.00 87 GLU A 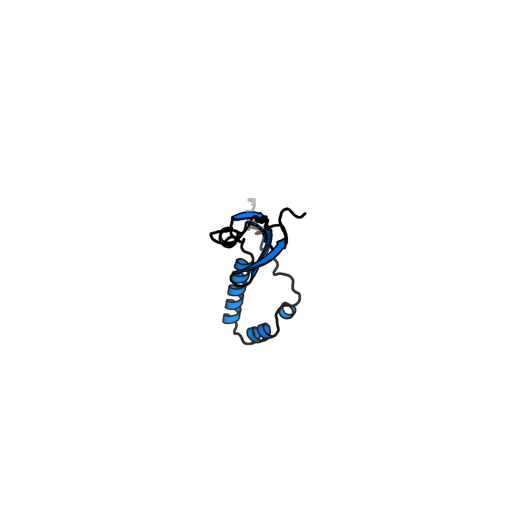CA 1
ATOM 676 C C . GLU A 1 87 ? 11.209 12.246 -6.457 1.00 83.00 87 GLU A C 1
ATOM 678 O O . GLU A 1 87 ? 10.557 13.291 -6.511 1.00 83.00 87 GLU A O 1
ATOM 683 N N . ALA A 1 88 ? 11.164 11.344 -7.442 1.00 79.44 88 ALA A N 1
ATOM 684 C CA . ALA A 1 88 ? 10.427 11.527 -8.689 1.00 79.44 88 ALA A CA 1
ATOM 685 C C . ALA A 1 88 ? 8.941 11.886 -8.486 1.00 79.44 88 ALA A C 1
ATOM 687 O O . ALA A 1 88 ? 8.366 12.614 -9.300 1.00 79.44 88 ALA A O 1
ATOM 688 N N . SER A 1 89 ? 8.295 11.354 -7.440 1.00 81.00 89 SER A N 1
ATOM 689 C CA . SER A 1 89 ? 6.911 11.682 -7.079 1.00 81.00 89 SER A CA 1
ATOM 690 C C . SER A 1 89 ? 6.607 11.326 -5.616 1.00 81.00 89 SER A C 1
ATOM 692 O O . SER A 1 89 ? 7.015 10.264 -5.156 1.00 81.00 89 SER A O 1
ATOM 694 N N . PRO A 1 90 ? 5.790 12.116 -4.891 1.00 79.62 90 PRO A N 1
ATOM 695 C CA . PRO A 1 90 ? 5.380 11.778 -3.528 1.00 79.62 90 PRO A CA 1
ATOM 696 C C . PRO A 1 90 ? 4.741 10.384 -3.436 1.00 79.62 90 PRO A C 1
ATOM 698 O O . PRO A 1 90 ? 3.790 10.086 -4.163 1.00 79.62 90 PRO A O 1
ATOM 701 N N . GLY A 1 91 ? 5.262 9.539 -2.541 1.00 80.94 91 GLY A N 1
ATOM 702 C CA . GLY A 1 91 ? 4.761 8.180 -2.301 1.00 80.94 91 GLY A CA 1
ATOM 703 C C . GLY A 1 91 ? 5.045 7.173 -3.421 1.00 80.94 91 GLY A C 1
ATOM 704 O O . GLY A 1 91 ? 4.449 6.095 -3.417 1.00 80.94 91 GLY A O 1
ATOM 705 N N . TRP A 1 92 ? 5.912 7.515 -4.379 1.00 87.94 92 TRP A N 1
ATOM 706 C CA . TRP A 1 92 ? 6.328 6.624 -5.456 1.00 87.94 92 TRP A CA 1
ATOM 707 C C . TRP A 1 92 ? 7.828 6.730 -5.729 1.00 87.94 92 TRP A C 1
ATOM 709 O O . TRP A 1 92 ? 8.373 7.816 -5.880 1.00 87.94 92 TRP A O 1
ATOM 719 N N . THR A 1 93 ? 8.462 5.586 -5.932 1.00 90.88 93 THR A N 1
ATOM 720 C CA . THR A 1 93 ? 9.841 5.470 -6.398 1.00 90.88 93 THR A CA 1
ATOM 721 C C . THR A 1 93 ? 9.843 5.200 -7.896 1.00 90.88 93 THR A C 1
ATOM 723 O O . THR A 1 93 ? 9.208 4.254 -8.365 1.00 90.88 93 THR A O 1
ATOM 726 N N . ARG A 1 94 ? 10.551 6.014 -8.679 1.00 93.19 94 ARG A N 1
ATOM 727 C CA . ARG A 1 94 ? 10.795 5.724 -10.093 1.00 93.19 94 ARG A CA 1
ATOM 728 C C . ARG A 1 94 ? 11.954 4.738 -10.197 1.00 93.19 94 ARG A C 1
ATOM 730 O O . ARG A 1 94 ? 13.043 5.016 -9.716 1.00 93.19 94 ARG A O 1
ATOM 737 N N . VAL A 1 95 ? 11.727 3.615 -10.864 1.00 93.56 95 VAL A N 1
ATOM 738 C CA . VAL A 1 95 ? 12.714 2.545 -11.034 1.00 93.56 95 VAL A CA 1
ATOM 739 C C . VAL A 1 95 ? 12.906 2.274 -12.512 1.00 93.56 95 VAL A C 1
ATOM 741 O O . VAL A 1 95 ? 11.947 2.080 -13.258 1.00 93.56 95 VAL A O 1
ATOM 744 N N . VAL A 1 96 ? 14.156 2.255 -12.944 1.00 92.62 96 VAL A N 1
ATOM 745 C CA . VAL A 1 96 ? 14.550 1.875 -14.290 1.00 92.62 96 VAL A CA 1
ATOM 746 C C . VAL A 1 96 ? 15.249 0.532 -14.202 1.00 92.62 96 VAL A C 1
ATOM 748 O O . VAL A 1 96 ? 16.285 0.440 -13.553 1.00 92.62 96 VAL A O 1
ATOM 751 N N . LYS A 1 97 ? 14.721 -0.503 -14.857 1.00 89.88 97 LYS A N 1
ATOM 752 C CA . LYS A 1 97 ? 15.349 -1.834 -14.852 1.00 89.88 97 LYS A CA 1
ATOM 753 C C . LYS A 1 97 ? 15.419 -2.471 -16.231 1.00 89.88 97 LYS A C 1
ATOM 755 O O . LYS A 1 97 ? 14.586 -2.195 -17.104 1.00 89.88 97 LYS A O 1
ATOM 760 N N . LYS A 1 98 ? 16.420 -3.326 -16.430 1.00 86.75 98 LYS A N 1
ATOM 761 C CA . LYS A 1 98 ? 16.490 -4.251 -17.564 1.00 86.75 98 LYS A CA 1
ATOM 762 C C . LYS A 1 98 ? 15.843 -5.563 -17.154 1.00 86.75 98 LYS A C 1
ATOM 764 O O . LYS A 1 98 ? 16.142 -6.103 -16.094 1.00 86.75 98 LYS A O 1
ATOM 769 N N . VAL A 1 99 ? 14.973 -6.061 -18.023 1.00 80.75 99 VAL A N 1
ATOM 770 C CA . VAL A 1 99 ? 14.279 -7.333 -17.826 1.00 80.75 99 VAL A CA 1
ATOM 771 C C . VAL A 1 99 ? 14.867 -8.338 -18.817 1.00 80.75 99 VAL A C 1
ATOM 773 O O . VAL A 1 99 ? 14.943 -8.024 -20.014 1.00 80.75 99 VAL A O 1
ATOM 776 N N . PRO A 1 100 ? 15.310 -9.519 -18.354 1.00 72.00 100 PRO A N 1
ATOM 777 C CA . PRO A 1 100 ? 15.918 -10.527 -19.206 1.00 72.00 100 PRO A CA 1
ATOM 778 C C . PRO A 1 100 ? 14.905 -11.053 -20.227 1.00 72.00 100 PRO A C 1
ATOM 780 O O . PRO A 1 100 ? 13.700 -11.155 -19.988 1.00 72.00 100 PRO A O 1
ATOM 783 N N . CYS A 1 101 ? 15.403 -11.391 -21.410 1.00 70.38 101 CYS A N 1
ATOM 784 C CA . CYS A 1 101 ? 14.585 -11.910 -22.496 1.00 70.38 101 CYS A CA 1
ATOM 785 C C . CYS A 1 101 ? 14.142 -13.351 -22.198 1.00 70.38 101 CYS A C 1
ATOM 787 O O . CYS A 1 101 ? 14.921 -14.168 -21.709 1.00 70.38 101 CYS A O 1
ATOM 789 N N . GLY A 1 102 ? 12.918 -13.709 -22.596 1.00 64.94 102 GLY A N 1
ATOM 790 C CA . GLY A 1 102 ? 12.491 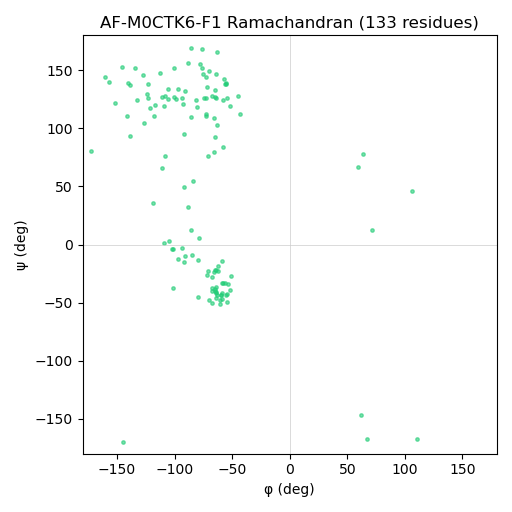-15.110 -22.640 1.00 64.94 102 GLY A CA 1
ATOM 791 C C . GLY A 1 102 ? 13.307 -15.949 -23.640 1.00 64.94 102 GLY A C 1
ATOM 792 O O . GLY A 1 102 ? 13.983 -15.414 -24.520 1.00 64.94 102 GLY A O 1
ATOM 793 N N . LYS A 1 103 ? 13.197 -17.281 -23.533 1.00 59.88 103 LYS A N 1
ATOM 794 C CA . LYS A 1 103 ? 14.039 -18.276 -24.238 1.00 59.88 103 LYS A CA 1
ATOM 795 C C . LYS A 1 103 ? 14.015 -18.210 -25.779 1.00 59.88 103 LYS A C 1
ATOM 797 O O . LYS A 1 103 ? 14.906 -18.776 -26.400 1.00 59.88 103 LYS A O 1
ATOM 802 N N . ASP A 1 104 ? 13.065 -17.490 -26.381 1.00 62.91 104 ASP A N 1
ATOM 803 C CA . ASP A 1 104 ? 12.874 -17.370 -27.838 1.00 62.91 104 ASP A CA 1
ATOM 804 C C . ASP A 1 104 ? 13.012 -15.920 -28.358 1.00 62.91 104 ASP A C 1
ATOM 806 O O . ASP A 1 104 ? 12.286 -15.489 -29.257 1.00 62.91 104 ASP A O 1
ATOM 810 N N . CYS A 1 105 ? 13.916 -15.114 -27.788 1.00 64.62 105 CYS A N 1
ATOM 811 C CA . CYS A 1 105 ? 14.054 -13.713 -28.192 1.00 64.62 105 CYS A CA 1
ATOM 812 C C . CYS A 1 105 ? 14.991 -13.504 -29.404 1.00 64.62 105 CYS A C 1
ATOM 814 O O . CYS A 1 105 ? 16.210 -13.624 -29.303 1.00 64.62 105 CYS A O 1
ATOM 816 N N . GLY A 1 106 ? 14.421 -13.131 -30.556 1.00 55.41 106 GLY A N 1
ATOM 817 C CA . GLY A 1 106 ? 15.120 -12.899 -31.832 1.00 55.41 106 GLY A CA 1
ATOM 818 C C . GLY A 1 106 ? 15.652 -11.475 -32.064 1.00 55.41 106 GLY A C 1
ATOM 819 O O . GLY A 1 106 ? 15.657 -11.028 -33.209 1.00 55.41 106 GLY A O 1
ATOM 820 N N . GLY A 1 107 ? 16.070 -10.758 -31.011 1.00 57.19 107 GLY A N 1
ATOM 821 C CA . GLY A 1 107 ? 16.687 -9.423 -31.120 1.00 57.19 107 GLY A CA 1
ATOM 822 C C . GLY A 1 107 ? 15.803 -8.248 -30.686 1.00 57.19 107 GLY A C 1
ATOM 823 O O . GLY A 1 107 ? 15.722 -7.245 -31.397 1.00 57.19 107 GLY A O 1
ATOM 824 N N . CYS A 1 108 ? 15.128 -8.348 -29.537 1.00 58.16 108 CYS A N 1
ATOM 825 C CA . CYS A 1 108 ? 14.338 -7.236 -29.009 1.00 58.16 108 CYS A CA 1
ATOM 826 C C . CYS A 1 108 ? 15.216 -6.163 -28.329 1.00 58.16 108 CYS A C 1
ATOM 828 O O . CYS A 1 108 ? 16.304 -6.452 -27.838 1.00 58.16 108 CYS A O 1
ATOM 830 N N . PRO A 1 109 ? 14.752 -4.907 -28.252 1.00 59.12 109 PRO A N 1
ATOM 831 C CA . PRO A 1 109 ? 15.328 -3.923 -27.338 1.00 59.12 109 PRO A CA 1
ATOM 832 C C . PRO A 1 109 ? 14.897 -4.294 -25.911 1.00 59.12 109 PRO A C 1
ATOM 834 O O . PRO A 1 109 ? 13.704 -4.259 -25.607 1.00 59.12 109 PRO A O 1
ATOM 837 N N . HIS A 1 110 ? 15.842 -4.707 -25.064 1.00 65.44 110 HIS A N 1
ATOM 838 C CA . HIS A 1 110 ? 15.580 -5.343 -23.759 1.00 65.44 110 HIS A CA 1
ATOM 839 C C . HIS A 1 110 ? 15.520 -4.344 -22.600 1.00 65.44 110 HIS A C 1
ATOM 841 O O . HIS A 1 110 ? 16.182 -4.496 -21.573 1.00 65.44 110 HIS A O 1
ATOM 847 N N . GLY A 1 111 ? 14.736 -3.288 -22.796 1.00 66.69 111 GLY A N 1
ATOM 848 C CA . GLY A 1 111 ? 14.776 -2.132 -21.914 1.00 66.69 111 GLY A CA 1
ATOM 849 C C . GLY A 1 111 ? 16.108 -1.365 -22.019 1.00 66.69 111 GLY A C 1
ATOM 850 O O . GLY A 1 111 ? 16.890 -1.600 -22.946 1.00 66.69 111 GLY A O 1
ATOM 851 N N . PRO A 1 112 ? 16.380 -0.437 -21.091 1.00 87.94 112 PRO A N 1
ATOM 852 C CA . PRO A 1 112 ? 15.699 -0.312 -19.808 1.00 87.94 112 PRO A CA 1
ATOM 853 C C . PRO A 1 112 ? 14.250 0.184 -19.903 1.00 87.94 112 PRO A C 1
ATOM 855 O O . PRO A 1 112 ? 13.890 0.947 -20.797 1.00 87.94 112 PRO A O 1
ATOM 858 N N . TYR A 1 113 ? 13.419 -0.250 -18.961 1.00 89.94 113 TYR A N 1
ATOM 859 C CA . TYR A 1 113 ? 12.028 0.179 -18.818 1.00 89.94 113 TYR A CA 1
ATOM 860 C C . TYR A 1 113 ? 11.847 0.991 -17.546 1.00 89.94 113 TYR A C 1
ATOM 862 O O . TYR A 1 113 ? 12.513 0.719 -16.551 1.00 89.94 113 TYR A O 1
ATOM 870 N N . VAL A 1 114 ? 10.931 1.957 -17.579 1.00 93.00 114 VAL A N 1
ATOM 871 C CA . VAL A 1 114 ? 10.593 2.800 -16.429 1.00 93.00 114 VAL A CA 1
ATOM 872 C C . VAL A 1 114 ? 9.356 2.246 -15.736 1.00 93.00 114 VAL A C 1
ATOM 874 O O . VAL A 1 114 ? 8.341 1.969 -16.378 1.00 93.00 114 VAL A O 1
ATOM 877 N N . TYR A 1 115 ? 9.424 2.164 -14.416 1.00 93.56 115 TYR A N 1
ATOM 878 C CA . TYR A 1 115 ? 8.331 1.799 -13.532 1.00 93.56 115 TYR A CA 1
ATOM 879 C C . TYR A 1 115 ? 8.169 2.867 -12.451 1.00 93.56 115 TYR A C 1
ATOM 881 O O . TYR A 1 115 ? 9.155 3.447 -12.001 1.00 93.56 115 TYR A O 1
ATOM 889 N N . MET A 1 116 ? 6.936 3.115 -12.018 1.00 94.06 116 MET A N 1
ATOM 890 C CA . MET A 1 116 ? 6.664 3.754 -10.731 1.00 94.06 116 MET A CA 1
ATOM 891 C C . MET A 1 116 ? 6.290 2.660 -9.739 1.00 94.06 116 MET A C 1
ATOM 893 O O . MET A 1 116 ? 5.408 1.846 -10.010 1.00 94.06 116 MET A O 1
ATOM 897 N N . VAL A 1 117 ? 6.969 2.636 -8.601 1.00 93.81 117 VAL A N 1
ATOM 898 C CA . VAL A 1 117 ? 6.873 1.576 -7.601 1.00 93.81 117 VAL A CA 1
ATOM 899 C C . VAL A 1 117 ? 6.475 2.185 -6.270 1.00 93.81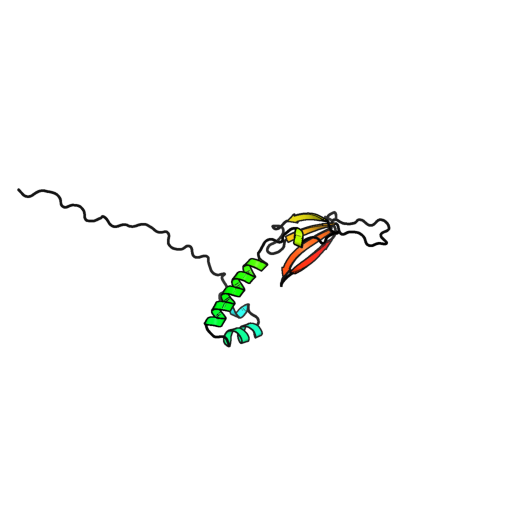 117 VAL A C 1
ATOM 901 O O . VAL A 1 117 ? 6.959 3.250 -5.902 1.00 93.81 117 VAL A O 1
ATOM 904 N N . LYS A 1 118 ? 5.578 1.530 -5.541 1.00 91.06 118 LYS A N 1
ATOM 905 C CA . LYS A 1 118 ? 5.250 1.909 -4.162 1.00 91.06 118 LYS A CA 1
ATOM 906 C C . LYS A 1 118 ? 4.929 0.683 -3.328 1.00 91.06 118 LYS A C 1
ATOM 908 O O . LYS A 1 118 ? 4.413 -0.304 -3.863 1.00 91.06 118 LYS A O 1
ATOM 913 N N . ARG A 1 119 ? 5.155 0.755 -2.016 1.00 90.69 119 ARG A N 1
ATOM 914 C CA . ARG A 1 119 ? 4.726 -0.307 -1.103 1.00 90.69 119 ARG A CA 1
ATOM 915 C C . ARG A 1 119 ? 3.207 -0.283 -0.936 1.00 90.69 119 ARG A C 1
ATOM 917 O O . ARG A 1 119 ? 2.576 0.769 -0.842 1.00 90.69 119 ARG A O 1
ATOM 924 N N . THR A 1 120 ? 2.577 -1.449 -0.981 1.00 86.81 120 THR A N 1
ATOM 925 C CA . THR A 1 120 ? 1.136 -1.618 -0.756 1.00 86.81 120 THR A CA 1
ATOM 926 C C . THR A 1 120 ? 0.904 -3.011 -0.201 1.00 86.81 120 THR A C 1
ATOM 928 O O . THR A 1 120 ? 1.254 -3.998 -0.844 1.00 86.81 120 THR A O 1
ATOM 931 N N . GLY A 1 121 ? 0.309 -3.116 0.988 1.00 85.31 121 GLY A N 1
ATOM 932 C CA . GLY A 1 121 ? 0.288 -4.415 1.662 1.00 85.31 121 GLY A CA 1
ATOM 933 C C . GLY A 1 121 ? 1.721 -4.876 1.957 1.00 85.31 121 GLY A C 1
ATOM 934 O O . GLY A 1 121 ? 2.596 -4.051 2.223 1.00 85.31 121 GLY A O 1
ATOM 935 N N . ASP A 1 122 ? 1.964 -6.175 1.914 1.00 83.19 122 ASP A N 1
ATOM 936 C CA . ASP A 1 122 ? 3.278 -6.756 2.220 1.00 83.19 122 ASP A CA 1
ATOM 937 C C . ASP A 1 122 ? 4.224 -6.782 1.008 1.00 83.19 122 ASP A C 1
ATOM 939 O O . ASP A 1 122 ? 5.248 -7.456 1.028 1.00 83.19 122 ASP A O 1
ATOM 943 N N . GLY A 1 123 ? 3.884 -6.072 -0.072 1.00 88.19 123 GLY A N 1
ATOM 944 C CA . GLY A 1 123 ? 4.640 -6.105 -1.319 1.00 88.19 123 GLY A CA 1
ATOM 945 C C . GLY A 1 123 ? 4.677 -4.768 -2.045 1.00 88.19 123 GLY A C 1
ATOM 946 O O . GLY A 1 123 ? 4.273 -3.724 -1.526 1.00 88.19 123 GLY A O 1
ATOM 947 N N . LEU A 1 124 ? 5.172 -4.818 -3.279 1.00 92.94 124 LEU A N 1
ATOM 948 C CA . LEU A 1 124 ? 5.325 -3.659 -4.146 1.00 92.94 124 LEU A CA 1
ATOM 949 C C . LEU A 1 124 ? 4.266 -3.664 -5.251 1.00 92.94 124 LEU A C 1
ATOM 951 O O . LEU A 1 124 ? 4.031 -4.675 -5.912 1.00 92.94 124 LEU A O 1
ATOM 955 N N . THR A 1 125 ? 3.636 -2.514 -5.470 1.00 93.06 125 THR A N 1
ATOM 956 C CA . THR A 1 125 ? 2.808 -2.259 -6.653 1.00 93.06 125 THR A CA 1
ATOM 957 C C . THR A 1 125 ? 3.661 -1.586 -7.716 1.00 93.06 125 THR A C 1
ATOM 959 O O . THR A 1 125 ? 4.259 -0.545 -7.450 1.00 93.06 125 THR A O 1
ATOM 962 N N . TRP A 1 126 ? 3.674 -2.164 -8.916 1.00 93.69 126 TRP A N 1
ATOM 963 C CA . TRP A 1 126 ? 4.469 -1.713 -10.056 1.00 93.69 126 TRP A CA 1
ATOM 964 C C . TRP A 1 126 ? 3.568 -1.139 -11.148 1.00 93.69 126 TRP A C 1
ATOM 966 O O . TRP A 1 126 ? 2.647 -1.809 -11.614 1.00 93.69 126 TRP A O 1
ATOM 976 N N . ASP A 1 127 ? 3.856 0.082 -11.583 1.00 94.06 127 ASP A N 1
ATOM 977 C CA . ASP A 1 127 ? 3.153 0.760 -12.668 1.00 94.06 127 ASP A CA 1
ATOM 978 C C . ASP A 1 127 ? 4.117 1.043 -13.828 1.00 94.06 127 ASP A C 1
ATOM 980 O O . ASP A 1 127 ? 5.046 1.842 -13.705 1.00 94.06 127 ASP A O 1
ATOM 984 N N . TYR A 1 128 ? 3.923 0.351 -14.952 1.00 92.31 128 TYR A N 1
ATOM 985 C CA . TYR A 1 128 ? 4.796 0.433 -16.125 1.00 92.31 128 TYR A CA 1
ATOM 986 C C . TYR A 1 128 ? 4.586 1.742 -16.893 1.00 92.31 128 TYR A C 1
ATOM 988 O O . TYR A 1 128 ? 3.476 2.057 -17.321 1.00 92.31 128 TYR A O 1
ATOM 996 N N . ARG A 1 129 ? 5.672 2.486 -17.126 1.00 93.19 129 ARG A N 1
ATOM 997 C CA . ARG A 1 129 ? 5.649 3.804 -17.782 1.00 93.19 129 ARG A CA 1
ATOM 998 C C . ARG A 1 129 ? 6.241 3.835 -19.187 1.00 93.19 129 ARG A C 1
ATOM 1000 O O . ARG A 1 129 ? 6.221 4.894 -19.804 1.00 93.19 129 ARG A O 1
ATOM 1007 N N . GLY A 1 130 ? 6.704 2.704 -19.716 1.00 88.88 130 GLY A N 1
ATOM 1008 C CA . GLY A 1 130 ? 7.286 2.634 -21.059 1.00 88.88 130 GLY A CA 1
ATOM 1009 C C . GLY A 1 130 ? 8.788 2.365 -21.053 1.00 88.88 130 GLY A C 1
ATOM 1010 O O . GLY A 1 130 ? 9.373 1.989 -20.032 1.00 88.88 130 GLY A O 1
ATOM 1011 N N . ARG A 1 131 ? 9.422 2.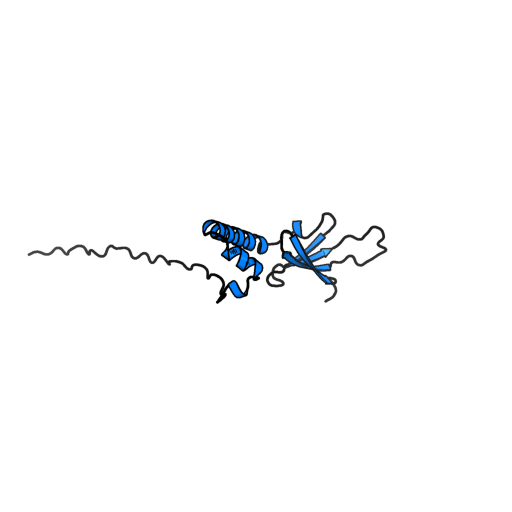545 -22.214 1.00 88.44 131 ARG A N 1
ATOM 1012 C CA . ARG A 1 131 ? 10.879 2.458 -22.340 1.00 88.44 131 ARG A CA 1
ATOM 1013 C C . ARG A 1 131 ? 11.561 3.692 -21.769 1.00 88.44 131 ARG A C 1
ATOM 1015 O O . ARG A 1 131 ? 11.050 4.799 -21.872 1.00 88.44 131 ARG A O 1
ATOM 1022 N N . ALA A 1 132 ? 12.744 3.507 -21.200 1.00 86.19 132 ALA A N 1
ATOM 1023 C CA . ALA A 1 132 ? 13.528 4.605 -20.647 1.00 86.19 132 ALA A CA 1
ATOM 1024 C C . ALA A 1 132 ? 14.122 5.529 -21.724 1.00 86.19 132 ALA A C 1
ATOM 1026 O O . ALA A 1 132 ? 14.412 6.686 -21.428 1.00 86.19 132 ALA A O 1
ATOM 1027 N N . ASP A 1 133 ? 14.290 5.038 -22.956 1.00 78.81 133 ASP A N 1
ATOM 1028 C CA . ASP A 1 133 ? 14.774 5.801 -24.112 1.00 78.81 133 ASP A CA 1
ATOM 1029 C C . ASP A 1 133 ? 13.677 6.583 -24.863 1.00 78.81 133 ASP A C 1
ATOM 1031 O O . ASP A 1 133 ? 13.996 7.429 -25.698 1.00 78.81 133 ASP A O 1
ATOM 1035 N N . GLU A 1 134 ? 12.397 6.366 -24.546 1.00 61.50 134 GLU A N 1
ATOM 1036 C CA . GLU A 1 134 ? 11.269 7.099 -25.131 1.00 61.50 134 GLU A CA 1
ATOM 1037 C C . GLU A 1 134 ? 10.934 8.318 -24.248 1.00 61.50 134 GLU A C 1
ATOM 1039 O O . GLU A 1 134 ? 10.221 8.202 -23.251 1.00 61.50 134 GLU A O 1
ATOM 1044 N N . ARG A 1 135 ? 11.487 9.491 -24.591 1.00 50.53 135 ARG A N 1
ATOM 1045 C CA . ARG A 1 135 ? 11.171 10.794 -23.973 1.00 50.53 135 ARG A CA 1
ATOM 1046 C C . ARG A 1 135 ? 10.384 11.699 -24.912 1.00 50.53 135 ARG A C 1
ATOM 1048 O O . ARG A 1 135 ? 10.757 11.768 -26.104 1.00 50.53 135 ARG A O 1
#

Radius of gyration: 28.22 Å; Cα contacts (8 Å, |Δi|>4): 125; chains: 1; bounding box: 43×70×95 Å

pLDDT: mean 78.12, std 17.94, range [41.69, 98.38]

Organism: NCBI:txid797114

Solvent-accessible surface area (backbone atoms only — not comparable to full-atom values): 8834 Å² total; per-residue (Å²): 139,89,87,75,85,77,79,80,83,87,81,71,89,79,79,82,69,86,77,70,90,66,78,80,74,79,91,55,99,56,65,66,83,79,46,61,64,77,56,49,62,52,58,75,72,52,53,73,70,55,49,54,51,49,52,52,50,50,49,56,49,48,50,63,55,68,48,82,83,53,71,78,81,72,39,58,100,74,38,45,77,76,48,78,36,70,79,76,37,95,86,28,30,34,37,28,32,33,56,69,77,64,100,82,67,92,77,73,86,54,56,44,29,32,29,42,33,32,63,53,87,98,44,74,47,80,43,82,72,48,51,64,86,71,125

Nearest PDB structures (foldseek):
  1xip-assembly1_A  TM=5.081E-01  e=2.078E+00  Saccharomyces cerevisiae